Protein AF-A0A5K0WHB1-F1 (afdb_monomer)

Structure (mmCIF, N/CA/C/O backbone):
data_AF-A0A5K0WHB1-F1
#
_entry.id   AF-A0A5K0WHB1-F1
#
loop_
_atom_site.group_PDB
_atom_site.id
_atom_site.type_symbol
_atom_site.label_atom_id
_atom_site.label_alt_id
_atom_site.label_comp_id
_atom_site.label_asym_id
_atom_site.label_entity_id
_atom_site.label_seq_id
_atom_site.pdbx_PDB_ins_code
_atom_site.Cartn_x
_atom_site.Cartn_y
_atom_site.Cartn_z
_atom_site.occupancy
_atom_site.B_iso_or_equiv
_atom_site.auth_seq_id
_atom_site.auth_comp_id
_atom_site.auth_asym_id
_atom_site.auth_atom_id
_atom_site.pdbx_PDB_model_num
ATOM 1 N N . SER A 1 1 ? 2.514 12.759 11.259 1.00 68.25 1 SER A N 1
ATOM 2 C CA . SER A 1 1 ? 2.655 12.068 9.969 1.00 68.25 1 SER A CA 1
ATOM 3 C C . SER A 1 1 ? 1.708 10.881 9.931 1.00 68.25 1 SER A C 1
ATOM 5 O O . SER A 1 1 ? 1.525 10.184 10.928 1.00 68.25 1 SER A O 1
ATOM 7 N N . GLU A 1 2 ? 1.075 10.729 8.785 1.00 88.50 2 GLU A N 1
ATOM 8 C CA . GLU A 1 2 ? -0.085 9.934 8.402 1.00 88.50 2 GLU A CA 1
ATOM 9 C C . GLU A 1 2 ? 0.165 8.443 8.569 1.00 88.50 2 GLU A C 1
ATOM 11 O O . GLU A 1 2 ? -0.745 7.720 8.957 1.00 88.50 2 GLU A O 1
ATOM 16 N N . LEU A 1 3 ? 1.420 8.000 8.425 1.00 90.00 3 LEU A N 1
ATOM 17 C CA . LEU A 1 3 ? 1.818 6.610 8.658 1.00 90.00 3 LEU A CA 1
ATOM 18 C C . LEU A 1 3 ? 1.346 6.081 10.013 1.00 90.00 3 LEU A C 1
ATOM 20 O O . LEU A 1 3 ? 0.872 4.952 10.091 1.00 90.00 3 LEU A O 1
ATOM 24 N N . LYS A 1 4 ? 1.442 6.889 11.078 1.00 92.06 4 LYS A N 1
ATOM 25 C CA . LYS A 1 4 ? 1.009 6.466 12.416 1.00 92.06 4 LYS A CA 1
ATOM 26 C C . LYS A 1 4 ? -0.496 6.198 12.452 1.00 92.06 4 LYS A C 1
ATOM 28 O O . LYS A 1 4 ? -0.912 5.184 12.996 1.00 92.06 4 LYS A O 1
ATOM 33 N N . ILE A 1 5 ? -1.289 7.085 11.853 1.00 93.88 5 ILE A N 1
ATOM 34 C CA . ILE A 1 5 ? -2.748 6.948 11.804 1.00 93.88 5 ILE A CA 1
ATOM 35 C C . ILE A 1 5 ? -3.150 5.762 10.916 1.00 93.88 5 ILE A C 1
ATOM 37 O O . ILE A 1 5 ? -4.021 4.983 11.291 1.00 93.88 5 ILE A O 1
ATOM 41 N N . THR A 1 6 ? -2.456 5.563 9.791 1.00 95.88 6 THR A N 1
ATOM 42 C CA . THR A 1 6 ? -2.690 4.446 8.870 1.00 95.88 6 THR A CA 1
ATOM 43 C C . THR A 1 6 ? -2.362 3.101 9.517 1.00 95.88 6 THR A C 1
ATOM 45 O O . THR A 1 6 ? -3.091 2.132 9.316 1.00 95.88 6 THR A O 1
ATOM 48 N N . LEU A 1 7 ? -1.301 3.030 10.329 1.00 96.06 7 LEU A N 1
ATOM 49 C CA . LEU A 1 7 ? -0.962 1.828 11.095 1.00 96.06 7 LEU A CA 1
AT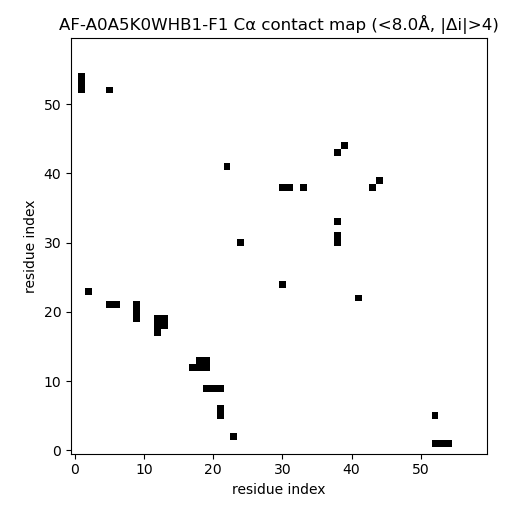OM 50 C C . LEU A 1 7 ? -2.032 1.497 12.142 1.00 96.06 7 LEU A C 1
ATOM 52 O O . LEU A 1 7 ? -2.437 0.340 12.226 1.00 96.06 7 LEU A O 1
ATOM 56 N N . THR A 1 8 ? -2.524 2.488 12.892 1.00 96.19 8 THR A N 1
ATOM 57 C CA . THR A 1 8 ? -3.624 2.282 13.849 1.00 96.19 8 THR A CA 1
ATOM 58 C C . THR A 1 8 ? -4.887 1.782 13.143 1.00 96.19 8 THR A C 1
ATOM 60 O O . THR A 1 8 ? -5.458 0.773 13.548 1.00 96.19 8 THR A O 1
ATOM 63 N N . ALA A 1 9 ? -5.278 2.412 12.031 1.00 96.25 9 ALA A N 1
ATOM 64 C CA . ALA A 1 9 ? -6.440 1.980 11.254 1.00 96.25 9 ALA A CA 1
ATOM 65 C C . ALA A 1 9 ? -6.278 0.551 10.706 1.00 96.25 9 ALA A C 1
ATOM 67 O O . ALA A 1 9 ? -7.215 -0.241 10.742 1.00 96.25 9 ALA A O 1
ATOM 68 N N . ALA A 1 10 ? -5.085 0.180 10.232 1.00 96.94 10 ALA A N 1
ATOM 69 C CA . ALA A 1 10 ? -4.824 -1.177 9.761 1.00 96.94 10 ALA A CA 1
ATOM 70 C C . ALA A 1 10 ? -4.941 -2.224 10.880 1.00 96.94 10 ALA A C 1
ATOM 72 O O . ALA A 1 10 ? -5.413 -3.333 10.619 1.00 96.94 10 ALA A O 1
ATOM 73 N N . GLN A 1 11 ? -4.550 -1.883 12.114 1.00 96.94 11 GLN A N 1
ATOM 74 C CA . GLN A 1 11 ? -4.739 -2.753 13.279 1.00 96.94 11 GLN A CA 1
ATOM 75 C C . GLN A 1 11 ? -6.227 -2.974 13.560 1.00 96.94 11 GLN A C 1
ATOM 77 O O . GLN A 1 11 ? -6.646 -4.121 13.681 1.00 96.94 11 GLN A O 1
ATOM 82 N N . GLU A 1 12 ? -7.032 -1.910 13.580 1.00 97.38 12 GLU A N 1
ATOM 83 C CA . GLU A 1 12 ? -8.485 -2.001 13.780 1.00 97.38 12 GLU A CA 1
ATOM 84 C C . GLU A 1 12 ? -9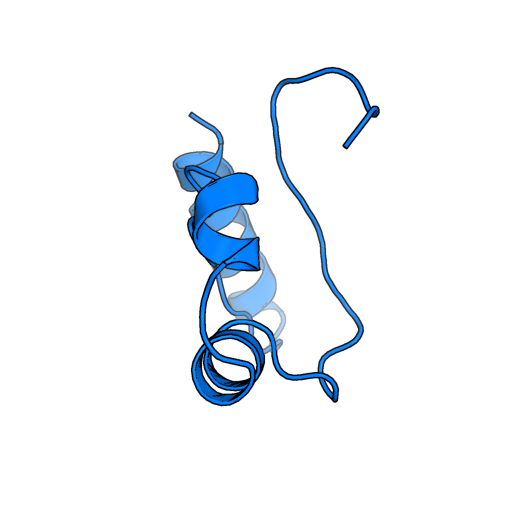.172 -2.799 12.666 1.00 97.38 12 GLU A C 1
ATOM 86 O O . GLU A 1 12 ? -9.956 -3.699 12.936 1.00 97.38 12 GLU A O 1
ATOM 91 N N . ILE A 1 13 ? -8.833 -2.553 11.401 1.00 96.81 13 ILE A N 1
ATOM 92 C CA . ILE A 1 13 ? -9.415 -3.300 10.277 1.00 96.81 13 ILE A CA 1
ATOM 93 C C . ILE A 1 13 ? -9.016 -4.785 10.334 1.00 96.81 13 ILE A C 1
ATOM 95 O O . ILE A 1 13 ? -9.809 -5.656 9.971 1.00 96.81 13 ILE A O 1
ATOM 99 N N . SER A 1 14 ? -7.815 -5.091 10.832 1.00 96.69 14 SER A N 1
ATOM 100 C CA . SER A 1 14 ? -7.384 -6.478 11.029 1.00 96.69 14 SER A CA 1
ATOM 101 C C . SER A 1 14 ? -8.213 -7.195 12.101 1.00 96.69 14 SER A C 1
ATOM 103 O O . SER A 1 14 ? -8.488 -8.384 11.943 1.00 96.69 14 SER A O 1
ATOM 105 N N . THR A 1 15 ? -8.680 -6.503 13.154 1.00 97.38 15 THR A N 1
ATOM 106 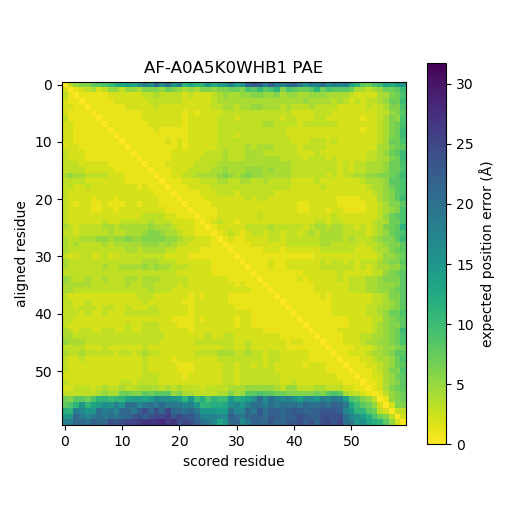C CA . THR A 1 15 ? -9.566 -7.119 14.167 1.00 97.38 15 THR A CA 1
ATOM 107 C C . THR A 1 15 ? -10.952 -7.452 13.615 1.00 97.38 15 THR A C 1
ATOM 109 O O . THR A 1 15 ? -11.606 -8.366 14.112 1.00 97.38 15 THR A O 1
ATOM 112 N N . LEU A 1 16 ? -11.368 -6.785 12.534 1.00 97.19 16 LEU A N 1
ATOM 113 C CA . LEU A 1 16 ? -12.591 -7.092 11.787 1.00 97.19 16 LEU A CA 1
ATOM 114 C C . LEU A 1 16 ? -12.443 -8.309 10.849 1.00 97.19 16 LEU A C 1
ATOM 116 O O . LEU A 1 16 ? -13.389 -8.650 10.141 1.00 97.19 16 LEU A O 1
ATOM 120 N N . GLY A 1 17 ? -11.276 -8.964 10.824 1.00 97.06 17 GLY A N 1
ATOM 121 C CA . GLY A 1 17 ? -11.023 -10.178 10.040 1.00 97.06 17 GLY A CA 1
ATOM 122 C C . GLY A 1 17 ? -10.524 -9.936 8.613 1.00 97.06 17 GLY A C 1
ATOM 123 O O . GLY A 1 17 ? -10.443 -10.880 7.826 1.00 97.06 17 GLY A O 1
ATOM 124 N N . TYR A 1 18 ? -10.170 -8.699 8.256 1.00 97.12 18 TYR A N 1
ATOM 125 C CA . TYR A 1 18 ? -9.612 -8.387 6.939 1.00 97.12 18 TYR A CA 1
ATOM 126 C C . TYR A 1 18 ? -8.083 -8.461 6.939 1.00 97.12 18 TYR A C 1
ATOM 128 O O . TYR A 1 18 ? -7.417 -7.995 7.859 1.00 97.12 18 TYR A O 1
ATOM 136 N N . SER A 1 19 ? -7.502 -8.974 5.854 1.00 96.38 19 SER A N 1
ATOM 137 C CA . SER A 1 19 ? -6.062 -8.853 5.611 1.00 96.38 19 SER A CA 1
ATOM 138 C C . SER A 1 19 ? -5.739 -7.484 5.013 1.00 96.38 19 SER A C 1
ATOM 140 O O . SER A 1 19 ? -6.232 -7.141 3.939 1.00 96.38 19 SER A O 1
ATOM 142 N N . VAL A 1 20 ? -4.890 -6.712 5.693 1.00 96.69 20 VAL A N 1
ATOM 143 C CA . VAL A 1 20 ? -4.523 -5.343 5.299 1.00 96.69 20 VAL A CA 1
ATOM 144 C C . VAL A 1 20 ? -3.016 -5.235 5.089 1.00 96.69 20 VAL A C 1
ATOM 146 O O . VAL A 1 20 ? -2.230 -5.853 5.804 1.00 96.69 20 VAL A O 1
ATOM 149 N N . ARG A 1 21 ? -2.600 -4.417 4.117 1.00 96.75 21 ARG A N 1
ATOM 150 C CA . ARG A 1 21 ? -1.199 -4.045 3.884 1.00 96.75 21 ARG A CA 1
ATOM 151 C C . ARG A 1 21 ? -1.058 -2.532 3.988 1.00 96.75 21 ARG A C 1
ATOM 153 O O . ARG A 1 21 ? -1.750 -1.806 3.282 1.00 96.75 21 ARG A O 1
ATOM 160 N N . VAL A 1 22 ? -0.127 -2.070 4.819 1.00 96.44 22 VAL A N 1
ATOM 161 C CA . VAL A 1 22 ? 0.273 -0.658 4.875 1.00 96.44 22 VAL A CA 1
ATOM 162 C C . VAL A 1 22 ? 1.535 -0.480 4.043 1.00 96.44 22 VAL A C 1
ATOM 164 O O . VAL A 1 22 ? 2.524 -1.178 4.255 1.00 96.44 22 VAL A O 1
ATOM 167 N N . VAL A 1 23 ? 1.498 0.452 3.092 1.00 96.25 23 VAL A N 1
ATOM 168 C CA . VAL A 1 23 ? 2.645 0.821 2.258 1.00 96.25 23 VAL A CA 1
ATOM 169 C C . VAL A 1 23 ? 3.035 2.253 2.596 1.00 96.25 23 VAL A C 1
ATOM 171 O O . VAL A 1 23 ? 2.222 3.164 2.467 1.00 96.25 23 VAL A O 1
ATOM 174 N N . SER A 1 24 ? 4.279 2.451 3.027 1.00 94.75 24 SER A N 1
ATOM 175 C CA . SER A 1 24 ? 4.848 3.793 3.155 1.00 94.75 24 SER A CA 1
ATOM 176 C C . SER A 1 24 ? 5.278 4.289 1.778 1.00 94.75 24 SER A C 1
ATOM 178 O O . SER A 1 24 ? 6.092 3.637 1.123 1.00 94.75 24 SER A O 1
ATOM 180 N N . MET A 1 25 ? 4.730 5.425 1.339 1.00 94.00 25 MET A N 1
ATOM 181 C CA . MET A 1 25 ? 4.988 6.011 0.020 1.00 94.00 25 MET A CA 1
ATOM 182 C C . MET A 1 25 ? 5.590 7.422 0.157 1.00 94.00 25 MET A C 1
ATOM 184 O O . MET A 1 25 ? 4.887 8.407 -0.037 1.00 94.00 25 MET A O 1
ATOM 188 N N . PRO A 1 26 ? 6.884 7.556 0.506 1.00 90.31 26 PRO A N 1
ATOM 189 C CA . PRO A 1 26 ? 7.509 8.863 0.736 1.00 90.31 26 PRO A CA 1
ATOM 190 C C . PRO A 1 26 ? 7.725 9.680 -0.549 1.00 90.31 26 PRO A C 1
ATOM 192 O O . PRO A 1 26 ? 7.913 10.889 -0.481 1.00 90.31 26 PRO A O 1
ATOM 195 N N . SER A 1 27 ? 7.748 9.032 -1.720 1.00 92.12 27 SER A N 1
ATOM 196 C CA . SER A 1 27 ? 7.857 9.702 -3.019 1.00 92.12 27 SER A CA 1
ATOM 197 C C . SER A 1 27 ? 7.242 8.848 -4.127 1.00 92.12 27 SER A C 1
ATOM 199 O O . SER A 1 27 ? 7.811 7.827 -4.526 1.00 92.12 27 SER A O 1
ATOM 201 N N . ASN A 1 28 ? 6.102 9.295 -4.655 1.00 90.69 28 ASN A N 1
ATOM 202 C CA . ASN A 1 28 ? 5.446 8.686 -5.815 1.00 90.69 28 ASN A CA 1
ATOM 203 C C . ASN A 1 28 ? 6.350 8.712 -7.061 1.00 90.69 28 ASN A C 1
ATOM 205 O O . ASN A 1 28 ? 6.532 7.687 -7.704 1.00 90.69 28 ASN A O 1
ATOM 209 N N . ASN A 1 29 ? 7.039 9.825 -7.321 1.00 94.44 29 ASN A N 1
ATOM 210 C CA . ASN A 1 29 ? 7.927 9.995 -8.472 1.00 94.44 29 ASN A CA 1
ATOM 211 C C . ASN A 1 29 ? 9.075 8.976 -8.506 1.00 94.44 29 ASN A C 1
ATOM 213 O O . ASN A 1 29 ? 9.498 8.538 -9.577 1.00 94.44 29 ASN A O 1
ATOM 217 N N . VAL A 1 30 ? 9.622 8.619 -7.339 1.00 96.38 30 VAL A N 1
ATOM 218 C CA . VAL A 1 30 ? 10.662 7.586 -7.245 1.00 96.38 30 VAL A CA 1
ATOM 219 C C . VAL A 1 30 ? 10.050 6.203 -7.445 1.00 96.38 30 VAL A C 1
ATOM 221 O O . VAL A 1 30 ? 10.633 5.393 -8.167 1.00 96.38 30 VAL A O 1
ATOM 224 N N . PHE A 1 31 ? 8.877 5.941 -6.860 1.00 96.56 31 PHE A N 1
ATOM 225 C CA . PHE A 1 31 ? 8.144 4.689 -7.045 1.00 96.56 31 PHE A CA 1
ATOM 226 C C . PHE A 1 31 ? 7.760 4.454 -8.515 1.00 96.56 31 PHE A C 1
ATOM 228 O O . PHE A 1 31 ? 7.935 3.354 -9.038 1.00 96.56 31 PHE A O 1
ATOM 235 N N . ASP A 1 32 ? 7.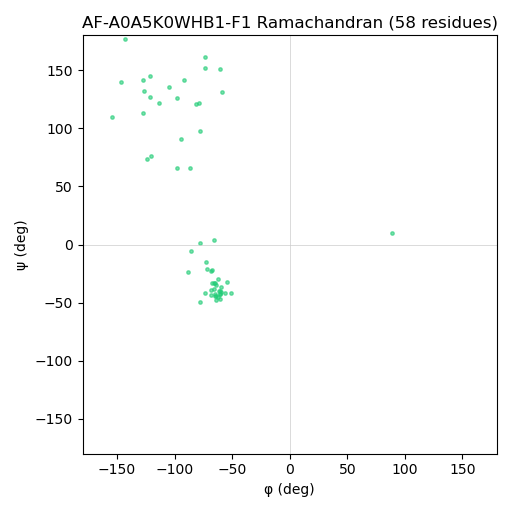347 5.499 -9.228 1.00 95.19 32 ASP A N 1
ATOM 236 C CA . ASP A 1 32 ? 6.946 5.425 -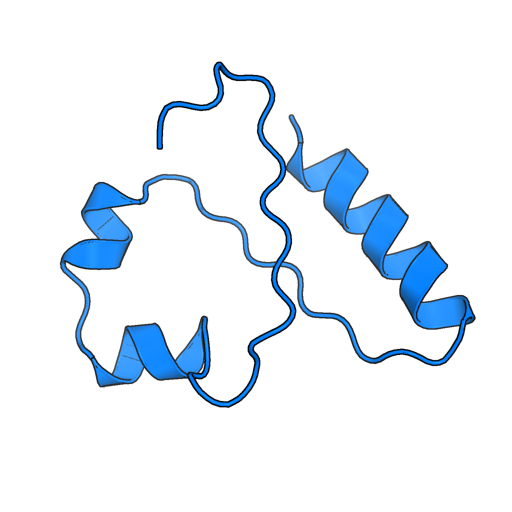10.631 1.00 95.19 32 ASP A CA 1
ATOM 237 C C . ASP A 1 32 ? 8.096 5.110 -11.586 1.00 95.19 32 ASP A C 1
ATOM 239 O O . ASP A 1 32 ? 7.870 4.567 -12.668 1.00 95.19 32 ASP A O 1
ATOM 243 N N . LYS A 1 33 ? 9.337 5.367 -11.178 1.00 97.44 33 LYS A N 1
ATOM 244 C CA . LYS A 1 33 ? 10.531 5.003 -11.950 1.00 97.44 33 LYS A CA 1
ATOM 245 C C . LYS A 1 33 ? 11.001 3.569 -11.694 1.00 97.44 33 LYS A C 1
ATOM 247 O O . LYS A 1 33 ? 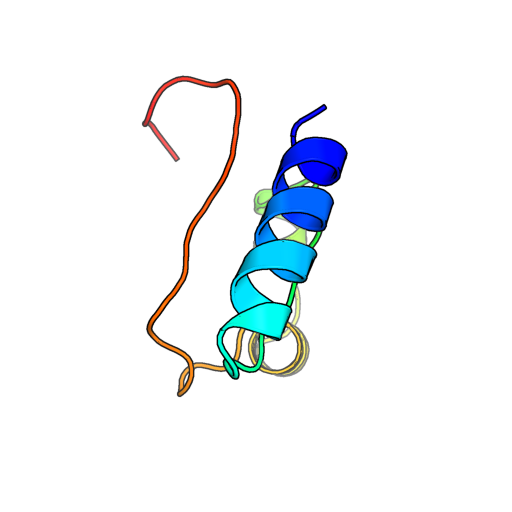11.931 3.118 -12.356 1.00 97.44 33 LYS A O 1
ATOM 252 N N . GLN A 1 34 ? 10.392 2.851 -10.747 1.00 98.06 34 GLN A N 1
ATOM 253 C CA . GLN A 1 34 ? 10.771 1.472 -10.438 1.00 98.06 34 GLN A CA 1
ATOM 254 C C . GLN A 1 34 ? 10.298 0.490 -11.514 1.00 98.06 34 GLN A C 1
ATOM 256 O O . GLN A 1 34 ? 9.383 0.769 -12.292 1.00 98.06 34 GLN A O 1
ATOM 261 N N . SER A 1 35 ? 10.912 -0.694 -11.533 1.00 98.31 35 SER A N 1
ATOM 262 C CA . SER A 1 35 ? 10.527 -1.768 -12.448 1.00 98.31 35 SER A CA 1
ATOM 263 C C . SER A 1 35 ? 9.074 -2.206 -12.230 1.00 98.31 35 SER A C 1
ATOM 265 O O . SER A 1 35 ? 8.545 -2.152 -11.118 1.00 98.31 35 SER A O 1
ATOM 267 N N . ILE A 1 36 ? 8.434 -2.699 -13.294 1.00 97.81 36 ILE A N 1
ATOM 268 C CA . ILE A 1 36 ? 7.059 -3.225 -13.243 1.00 97.81 36 ILE A CA 1
ATOM 269 C C . ILE A 1 36 ? 6.949 -4.337 -12.193 1.00 97.81 36 ILE A C 1
ATOM 271 O O . ILE A 1 36 ? 6.018 -4.338 -11.395 1.00 97.81 36 ILE A O 1
ATOM 275 N N . THR A 1 37 ? 7.944 -5.226 -12.127 1.00 98.38 37 THR A N 1
ATOM 276 C CA . THR A 1 37 ? 8.003 -6.310 -11.139 1.00 98.38 37 THR A CA 1
ATOM 277 C C . THR A 1 37 ? 8.010 -5.785 -9.703 1.00 98.38 37 THR A C 1
ATOM 279 O O . THR A 1 37 ? 7.320 -6.334 -8.848 1.00 98.38 37 THR A O 1
ATOM 282 N N 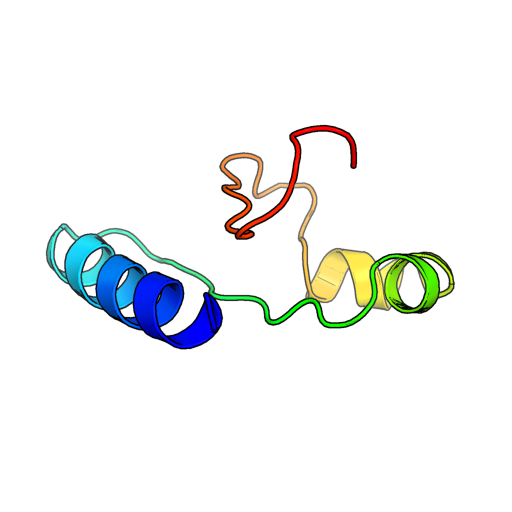. TYR A 1 38 ? 8.750 -4.705 -9.423 1.00 97.75 38 TYR A N 1
ATOM 283 C CA . TYR A 1 38 ? 8.759 -4.094 -8.092 1.00 97.75 38 TYR A CA 1
ATOM 284 C C . TYR A 1 38 ? 7.413 -3.438 -7.766 1.00 97.75 38 TYR A C 1
ATOM 286 O O . TYR A 1 38 ? 6.880 -3.626 -6.672 1.00 97.75 38 TYR A O 1
ATOM 294 N N . LYS A 1 39 ? 6.826 -2.713 -8.725 1.00 97.88 39 LYS A N 1
ATOM 295 C CA . LYS A 1 39 ? 5.508 -2.092 -8.542 1.00 97.88 39 LYS A CA 1
ATOM 296 C C . LYS A 1 39 ? 4.420 -3.128 -8.263 1.00 97.88 39 LYS A C 1
ATOM 298 O O . LYS A 1 39 ? 3.631 -2.912 -7.351 1.00 97.88 39 LYS A O 1
ATOM 303 N N . GLU A 1 40 ? 4.419 -4.254 -8.974 1.00 97.94 40 GLU A N 1
ATOM 304 C CA . GLU A 1 40 ? 3.461 -5.349 -8.767 1.00 97.94 40 GLU A CA 1
ATOM 305 C C . GLU A 1 40 ? 3.667 -6.051 -7.415 1.00 97.94 40 GLU A C 1
ATOM 307 O O . GLU A 1 40 ? 2.705 -6.452 -6.768 1.00 97.94 40 GLU A O 1
ATOM 312 N N . LEU A 1 41 ? 4.912 -6.149 -6.933 1.00 97.38 41 LEU A N 1
ATOM 313 C CA . LEU A 1 41 ? 5.209 -6.691 -5.604 1.00 97.38 41 LEU A CA 1
ATOM 314 C C . LEU A 1 41 ? 4.641 -5.804 -4.483 1.00 97.38 41 LEU A C 1
ATOM 316 O O . LEU A 1 41 ? 4.069 -6.312 -3.511 1.00 97.38 41 LEU A O 1
ATOM 320 N N . VAL A 1 42 ? 4.776 -4.480 -4.617 1.00 96.94 42 VAL A N 1
ATOM 321 C CA . VAL A 1 42 ? 4.307 -3.508 -3.616 1.00 96.94 42 VAL A CA 1
ATOM 322 C C . VAL A 1 42 ? 2.793 -3.298 -3.705 1.00 96.94 42 VAL A C 1
ATOM 324 O O . VAL A 1 42 ? 2.102 -3.402 -2.686 1.00 96.94 42 VAL A O 1
ATOM 327 N N . LEU A 1 43 ? 2.279 -3.053 -4.913 1.00 96.94 43 LEU A N 1
ATOM 328 C CA . LEU A 1 43 ? 0.884 -2.744 -5.227 1.00 96.94 43 LEU A CA 1
ATOM 329 C C . LEU A 1 43 ? 0.316 -3.727 -6.270 1.00 96.94 43 LEU A C 1
ATOM 331 O O . LEU A 1 43 ? 0.073 -3.321 -7.413 1.00 96.94 43 LEU A O 1
ATOM 335 N N . PRO A 1 44 ? 0.033 -4.986 -5.887 1.00 97.50 44 PRO A N 1
ATOM 336 C CA . PRO A 1 44 ? -0.435 -5.996 -6.828 1.00 97.50 44 PRO A CA 1
ATOM 337 C C . PRO A 1 44 ? -1.734 -5.583 -7.515 1.00 97.50 44 PRO A C 1
ATOM 339 O O . PRO A 1 44 ? -2.694 -5.174 -6.854 1.00 97.50 44 PRO A O 1
ATOM 342 N N . SER A 1 45 ? -1.770 -5.695 -8.837 1.00 97.25 45 SER A N 1
ATOM 343 C CA . SER A 1 45 ? -2.884 -5.310 -9.709 1.00 97.25 45 SER A CA 1
ATOM 344 C C . SER A 1 45 ? -4.217 -5.964 -9.327 1.00 97.25 45 SER A C 1
ATOM 346 O O . SER A 1 45 ? -5.267 -5.331 -9.432 1.00 97.25 45 SER A O 1
ATOM 348 N N . TYR A 1 46 ? -4.183 -7.191 -8.796 1.00 97.19 46 TYR A N 1
ATOM 349 C CA . TYR A 1 46 ? -5.374 -7.910 -8.333 1.00 97.19 46 TYR A CA 1
ATOM 350 C C . TYR A 1 46 ? -5.961 -7.363 -7.015 1.00 97.19 46 TYR A C 1
ATOM 352 O O . TYR A 1 46 ? -7.107 -7.665 -6.680 1.00 97.19 46 TYR A O 1
ATOM 360 N N . VAL A 1 47 ? -5.217 -6.541 -6.262 1.00 97.25 47 VAL A N 1
ATOM 361 C CA . VAL A 1 47 ? -5.707 -5.862 -5.052 1.00 97.25 47 VAL A CA 1
ATOM 362 C C . VAL A 1 47 ? -6.197 -4.467 -5.429 1.00 97.25 47 VAL A C 1
ATOM 364 O O . VAL A 1 47 ? -5.435 -3.499 -5.435 1.00 97.25 47 VAL A O 1
ATOM 367 N N . THR A 1 48 ? -7.485 -4.361 -5.753 1.00 96.75 48 THR A N 1
ATOM 368 C CA . THR A 1 48 ? -8.102 -3.123 -6.265 1.00 96.75 48 THR A CA 1
ATOM 369 C C . THR A 1 48 ? -8.630 -2.194 -5.171 1.00 96.75 48 THR A C 1
ATOM 371 O O . THR A 1 48 ? -8.719 -0.986 -5.379 1.00 96.75 48 THR A O 1
ATOM 374 N N . LYS A 1 49 ? -8.945 -2.722 -3.982 1.00 96.69 49 LYS A N 1
ATOM 375 C CA . LYS A 1 49 ? -9.393 -1.926 -2.828 1.00 96.69 49 LYS A CA 1
ATOM 376 C C . LYS A 1 49 ? -8.188 -1.245 -2.173 1.00 96.69 49 LYS A C 1
ATOM 378 O O . LYS A 1 49 ? -7.478 -1.873 -1.391 1.00 96.69 49 LYS A O 1
ATOM 383 N N . ARG A 1 50 ? -7.948 0.023 -2.512 1.00 96.19 50 ARG A N 1
ATOM 384 C CA . ARG A 1 50 ? -6.814 0.822 -2.020 1.00 96.19 50 ARG A CA 1
ATOM 385 C C . ARG A 1 50 ? -7.308 2.146 -1.443 1.00 96.19 50 ARG A C 1
ATOM 387 O O . ARG A 1 50 ? -8.224 2.750 -1.991 1.00 96.19 50 ARG A O 1
ATOM 394 N N . VAL A 1 51 ? -6.689 2.586 -0.352 1.00 94.62 51 VAL A N 1
ATOM 395 C CA . VAL A 1 51 ? -6.953 3.878 0.298 1.00 94.62 51 VAL A CA 1
ATOM 396 C C . VAL A 1 51 ? -5.625 4.612 0.434 1.00 94.62 51 VAL A C 1
ATOM 398 O O . VAL A 1 51 ? -4.641 4.021 0.878 1.00 94.62 51 VAL A O 1
ATOM 401 N N . VAL A 1 52 ? -5.604 5.885 0.045 1.00 93.00 52 VAL A N 1
ATOM 402 C CA . VAL A 1 52 ? -4.451 6.781 0.199 1.00 93.00 52 VAL A CA 1
ATOM 403 C C . VAL A 1 52 ? -4.744 7.736 1.353 1.00 93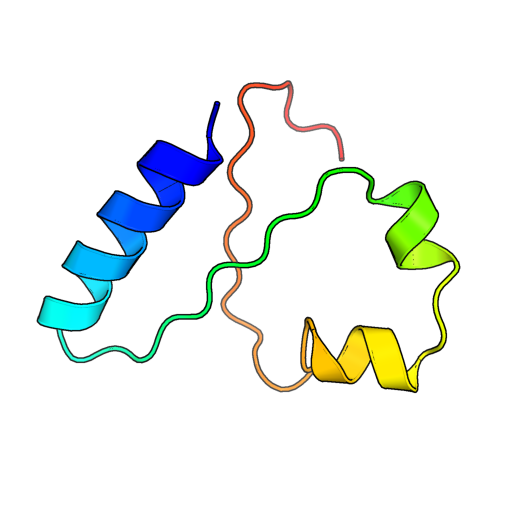.00 52 VAL A C 1
ATOM 405 O O . VAL A 1 52 ? -5.861 8.238 1.469 1.00 93.00 52 VAL A O 1
ATOM 408 N N .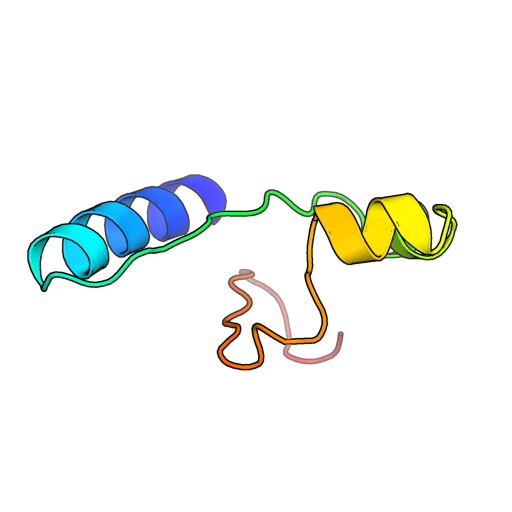 VAL A 1 53 ? -3.758 7.947 2.226 1.00 91.75 53 VAL A N 1
ATOM 409 C CA . VAL A 1 53 ? -3.879 8.809 3.409 1.00 91.75 53 VAL A CA 1
ATOM 410 C C . VAL A 1 53 ? -2.733 9.813 3.391 1.00 91.75 53 VAL A C 1
ATOM 412 O O . VAL A 1 53 ? -1.576 9.431 3.550 1.00 91.75 53 VAL A O 1
ATOM 415 N N . GLU A 1 54 ? -3.068 11.086 3.212 1.00 90.25 54 GLU A N 1
ATOM 416 C CA . GLU A 1 54 ? -2.129 12.208 3.165 1.00 90.25 54 GLU A CA 1
ATOM 417 C C . GLU A 1 54 ? -2.803 13.450 3.770 1.00 90.25 54 GLU A C 1
ATOM 419 O O . GLU A 1 54 ? -3.988 13.683 3.520 1.00 90.25 54 GLU A O 1
ATOM 424 N N . ALA A 1 55 ? -2.088 14.260 4.557 1.00 85.88 55 ALA A N 1
ATOM 425 C CA . ALA A 1 55 ? -2.565 15.584 4.956 1.00 85.88 55 ALA A CA 1
ATOM 426 C C . ALA A 1 55 ? -2.181 16.626 3.891 1.00 85.88 55 ALA A C 1
ATOM 428 O O . ALA A 1 55 ? -1.362 17.512 4.131 1.00 85.88 55 ALA A O 1
ATOM 429 N N . SER A 1 56 ? -2.767 16.495 2.700 1.00 76.12 56 SER A N 1
ATOM 430 C CA . SER A 1 56 ? -2.553 17.387 1.557 1.00 76.12 56 SER A CA 1
ATOM 431 C C . SER A 1 56 ? -3.856 17.600 0.775 1.00 76.12 56 SER A C 1
ATOM 433 O O . SER A 1 56 ? -4.909 17.052 1.107 1.00 76.12 56 SER A O 1
ATOM 435 N N . ILE A 1 57 ? -3.799 18.448 -0.247 1.00 78.62 57 ILE A N 1
ATOM 436 C CA . ILE A 1 57 ? -4.898 18.706 -1.183 1.00 78.62 57 ILE A CA 1
ATOM 437 C C . ILE A 1 57 ? -5.045 17.500 -2.123 1.00 78.62 57 ILE A C 1
ATOM 439 O O . ILE A 1 57 ? -4.074 16.808 -2.401 1.00 78.62 57 ILE A O 1
ATOM 443 N N . LYS A 1 58 ? -6.257 17.259 -2.631 1.00 61.84 58 LYS A N 1
ATOM 444 C CA . LYS A 1 58 ? -6.658 16.038 -3.360 1.00 61.84 58 LYS A CA 1
ATOM 445 C C . LYS A 1 58 ? -5.958 15.803 -4.719 1.00 61.84 58 LYS A C 1
ATOM 447 O O . LYS A 1 58 ? -6.316 14.858 -5.410 1.00 61.84 58 LYS A O 1
ATOM 452 N N . ASP A 1 59 ? -4.998 16.633 -5.114 1.00 51.47 59 ASP A N 1
ATOM 453 C CA . ASP A 1 59 ? -4.414 16.622 -6.458 1.00 51.47 59 ASP A CA 1
ATOM 454 C C . ASP A 1 59 ? -3.095 15.837 -6.515 1.00 51.47 59 ASP A C 1
ATOM 456 O O . ASP A 1 59 ? -2.037 16.408 -6.776 1.00 51.47 59 ASP A O 1
ATOM 460 N N . PHE A 1 60 ? -3.189 14.523 -6.287 1.00 49.47 60 PHE A N 1
ATOM 461 C CA . PHE A 1 60 ? -2.242 13.504 -6.757 1.00 49.47 60 PHE A CA 1
ATOM 462 C C . PHE A 1 60 ? -2.971 12.187 -7.047 1.00 49.47 60 PHE A C 1
ATOM 464 O O . PHE A 1 60 ? -3.792 11.754 -6.205 1.00 49.47 60 PHE A O 1
#

Radius of gyration: 12.85 Å; Cα contacts (8 Å, |Δi|>4): 22; chains: 1; bounding box: 23×29×27 Å

Solvent-accessible surface area (backbone atoms only — not comparable to full-atom values): 4166 Å² total; per-residue (Å²): 118,52,68,62,58,52,50,53,51,45,54,56,48,39,76,75,72,45,92,76,84,90,80,90,76,95,48,64,75,63,58,70,70,50,53,69,71,56,47,40,71,76,58,38,80,90,64,74,89,78,85,87,79,71,99,66,76,89,87,122

Foldseek 3Di:
DFLVVVVVVCVVVVVVVDDDDDDDPPDPVVVVPDDPVVVCVRPNPVPPDDDDTDPDDPDD

InterPro domains:
  IPR009014 Transketolase C-terminal/Pyruvate-ferredoxin oxidoreductase domain II [G3DSA:3.40.50.920] (1-60)
  IPR009014 Transketolase C-terminal/Pyruvate-ferredoxin oxidoreductase domain II [SSF52922] (1-58)
  IPR033247 Transketolase family [PTHR43522] (1-59)
  IPR055152 Transketolase-like, C-terminal domain [PF22613] (1-58)

Secondary structure (DSSP, 8-state):
-HHHHHHHHHHHHHHTT--------S-HHHHHTS-HHHHHHHS-TT--------SS-S--

pLDDT: mean 92.4, std 10.35, range [49.47, 98.38]

Sequence (60 aa):
SELKITLTAAQEISTLGYSVRVVSMPSNNVFDKQSITYKELVLPSYVTKRVVVEASIKDF

Organism: NCBI:txid210225

Mean predicted aligned error: 4.04 Å